Protein AF-A0A0F8RZH2-F1 (afdb_monomer_lite)

pLDDT: mean 84.95, std 11.71, range [43.72, 98.25]

Secondary structure (DSSP, 8-state):
----------HHHHHHHHHHHHTTSSSSHHHHHHHHHHHHHHTT--EEEEEEEETTEEEEEEE-HHHHHHHHHHHHHHT--HHHHHHHHHHH------

Foldseek 3Di:
DDDDDDDDDDPVVVVVLVVCCVVVVAVDSVRVVVVVVVVVVVVQQPDWDWQDPDDVDIDTDGDHPVLQVLLVVQCVVVVHDSNVSNNVCVVVPPDDPD

Structure (mmCIF, N/CA/C/O backbone):
data_AF-A0A0F8RZH2-F1
#
_entry.id   AF-A0A0F8RZH2-F1
#
loop_
_atom_site.group_PDB
_atom_site.id
_atom_site.type_symbol
_atom_site.label_atom_id
_atom_site.label_alt_id
_atom_site.label_comp_id
_atom_site.label_asym_id
_atom_site.label_entity_id
_atom_site.label_seq_id
_atom_site.pdbx_PDB_ins_code
_atom_site.Cartn_x
_atom_site.Cartn_y
_atom_site.Cartn_z
_atom_site.occupancy
_atom_site.B_iso_or_equiv
_atom_site.auth_seq_id
_atom_site.auth_comp_id
_atom_site.auth_asym_id
_atom_site.auth_atom_id
_atom_site.pdbx_PDB_model_num
ATOM 1 N N . MET A 1 1 ? 18.234 10.136 2.760 1.00 82.44 1 MET A N 1
ATOM 2 C CA . MET A 1 1 ? 19.000 8.878 2.614 1.00 82.44 1 MET A CA 1
ATOM 3 C C . MET A 1 1 ? 18.021 7.788 2.191 1.00 82.44 1 MET A C 1
ATOM 5 O O . MET A 1 1 ? 16.909 7.817 2.701 1.00 82.44 1 MET A O 1
ATOM 9 N N . LYS A 1 2 ? 18.356 6.921 1.223 1.00 87.56 2 LYS A N 1
ATOM 10 C CA . LYS A 1 2 ? 17.495 5.792 0.818 1.00 87.56 2 LYS A CA 1
ATOM 11 C C . LYS A 1 2 ? 18.077 4.495 1.374 1.00 87.56 2 LYS A C 1
ATOM 13 O O . LYS A 1 2 ? 19.278 4.284 1.243 1.00 87.56 2 LYS A O 1
ATOM 18 N N . GLU A 1 3 ? 17.238 3.650 1.958 1.00 94.38 3 GLU A N 1
ATOM 19 C CA . GLU A 1 3 ? 17.632 2.322 2.437 1.00 94.38 3 GLU A CA 1
ATOM 20 C C . GLU A 1 3 ? 17.343 1.262 1.372 1.00 94.38 3 GLU A C 1
ATOM 22 O O . GLU A 1 3 ? 16.353 1.352 0.642 1.00 94.38 3 GLU A O 1
ATOM 27 N N . ARG A 1 4 ? 18.226 0.265 1.260 1.00 94.12 4 ARG A N 1
ATOM 28 C CA . ARG A 1 4 ? 18.067 -0.858 0.331 1.00 94.12 4 ARG A CA 1
ATOM 29 C C . ARG A 1 4 ? 17.661 -2.099 1.110 1.00 94.12 4 ARG A C 1
ATOM 31 O O . ARG A 1 4 ? 18.368 -2.514 2.020 1.00 94.12 4 ARG A O 1
ATOM 38 N N . PHE A 1 5 ? 16.575 -2.720 0.679 1.00 94.50 5 PHE A N 1
ATOM 39 C CA . PHE A 1 5 ? 16.086 -3.995 1.186 1.00 94.50 5 PHE A CA 1
ATOM 40 C C . PHE A 1 5 ? 15.615 -4.868 0.016 1.00 94.50 5 PHE A C 1
ATOM 42 O O . PHE A 1 5 ? 15.510 -4.395 -1.119 1.00 94.50 5 PHE A O 1
ATOM 49 N N . SER A 1 6 ? 15.355 -6.142 0.296 1.00 94.00 6 SER A N 1
ATOM 50 C CA . SER A 1 6 ? 14.833 -7.110 -0.672 1.00 94.00 6 SER A CA 1
ATOM 51 C C . SER A 1 6 ? 13.449 -7.573 -0.235 1.00 94.00 6 SER A C 1
ATOM 53 O O . SER A 1 6 ? 13.219 -7.782 0.954 1.00 94.00 6 SER A O 1
ATOM 55 N N . VAL A 1 7 ? 12.541 -7.758 -1.192 1.00 93.06 7 VAL A N 1
ATOM 56 C CA . VAL A 1 7 ? 11.199 -8.313 -0.962 1.00 93.06 7 VAL A CA 1
ATOM 57 C C . VAL A 1 7 ? 10.938 -9.458 -1.927 1.00 93.06 7 VAL A C 1
ATOM 59 O O . VAL A 1 7 ? 11.386 -9.416 -3.073 1.00 93.06 7 VAL A O 1
ATOM 62 N N . SER A 1 8 ? 10.210 -10.469 -1.458 1.00 95.31 8 SER A N 1
ATOM 63 C CA . SER A 1 8 ? 9.613 -11.494 -2.318 1.00 95.31 8 SER A CA 1
ATOM 64 C C . SER A 1 8 ? 8.171 -11.102 -2.617 1.00 95.31 8 SER A C 1
ATOM 66 O O . SER A 1 8 ? 7.494 -10.545 -1.755 1.00 95.31 8 SER A O 1
ATOM 68 N N . MET A 1 9 ? 7.716 -11.354 -3.838 1.00 93.94 9 MET A N 1
ATOM 69 C CA . MET A 1 9 ? 6.408 -10.922 -4.324 1.00 93.94 9 MET A CA 1
ATOM 70 C C . MET A 1 9 ? 5.877 -11.949 -5.319 1.00 93.94 9 MET A C 1
ATOM 72 O O . MET A 1 9 ? 6.668 -12.662 -5.939 1.00 93.94 9 MET A O 1
ATOM 76 N N . ASP A 1 10 ? 4.555 -12.016 -5.462 1.00 96.31 10 ASP A N 1
ATOM 77 C CA . ASP A 1 10 ? 3.924 -12.867 -6.464 1.00 96.31 10 ASP A CA 1
ATOM 78 C C . ASP A 1 10 ? 4.474 -12.581 -7.870 1.00 96.31 10 ASP A C 1
ATOM 80 O O . ASP A 1 10 ? 4.692 -11.426 -8.255 1.00 96.31 10 ASP A O 1
ATOM 84 N N . LYS A 1 11 ? 4.693 -13.650 -8.639 1.00 96.50 11 LYS A N 1
ATOM 85 C CA . LYS A 1 11 ? 5.302 -13.565 -9.965 1.00 96.50 11 LYS A CA 1
ATOM 86 C C . LYS A 1 11 ? 4.479 -12.684 -10.907 1.00 96.50 11 LYS A C 1
ATOM 88 O O . LYS A 1 11 ? 5.054 -11.817 -11.563 1.00 96.50 11 LYS A O 1
ATOM 93 N N . GLN A 1 12 ? 3.158 -12.846 -10.932 1.00 97.25 12 GLN A N 1
ATOM 94 C CA . GLN A 1 12 ? 2.281 -12.069 -11.810 1.00 97.25 12 GLN A CA 1
ATOM 95 C C . GLN A 1 12 ? 2.327 -10.583 -11.448 1.00 97.25 12 GLN A C 1
ATOM 97 O O . GLN A 1 12 ? 2.341 -9.724 -12.328 1.00 97.25 12 GLN A O 1
ATOM 102 N N . LEU A 1 13 ? 2.424 -10.266 -10.153 1.00 95.19 13 LEU A N 1
ATOM 103 C CA . LEU A 1 13 ? 2.550 -8.884 -9.696 1.00 95.19 13 LEU A CA 1
ATOM 104 C C . LEU A 1 13 ? 3.896 -8.268 -10.110 1.00 95.19 13 LEU A C 1
ATOM 106 O O . LEU A 1 13 ? 3.945 -7.105 -10.513 1.00 95.19 13 LEU A O 1
ATOM 110 N N . THR A 1 14 ? 4.983 -9.047 -10.071 1.00 96.25 14 THR A N 1
ATOM 111 C CA . THR A 1 14 ? 6.286 -8.579 -10.571 1.00 96.25 14 THR A CA 1
ATOM 112 C C . THR A 1 14 ? 6.290 -8.352 -12.080 1.00 96.25 14 THR A C 1
ATOM 114 O O . THR A 1 14 ? 6.802 -7.327 -12.523 1.00 96.25 14 THR A O 1
ATOM 117 N N . GLU A 1 15 ? 5.663 -9.240 -12.854 1.00 97.69 15 GLU A N 1
ATOM 118 C CA . GLU A 1 15 ? 5.525 -9.101 -14.311 1.00 97.69 15 GLU A CA 1
ATOM 119 C C . GLU A 1 15 ? 4.667 -7.882 -14.680 1.00 97.69 15 GLU A C 1
ATOM 121 O O . GLU A 1 15 ? 4.981 -7.146 -15.616 1.00 97.69 15 GLU A O 1
ATOM 126 N N . TRP A 1 16 ? 3.611 -7.614 -13.908 1.00 96.75 16 TRP A N 1
ATOM 127 C CA . TRP A 1 16 ? 2.806 -6.407 -14.069 1.00 96.75 16 TRP A CA 1
ATOM 128 C C . TRP A 1 16 ? 3.622 -5.131 -13.816 1.00 96.75 16 TRP A C 1
ATOM 130 O O . TRP A 1 16 ? 3.544 -4.193 -14.610 1.00 96.75 16 TRP A O 1
ATOM 140 N N . LEU A 1 17 ? 4.449 -5.096 -12.763 1.00 96.25 17 LEU A N 1
ATOM 141 C CA . LEU A 1 17 ? 5.346 -3.963 -12.504 1.00 96.25 17 LEU A CA 1
ATOM 142 C C . LEU A 1 17 ? 6.384 -3.773 -13.617 1.00 96.25 17 LEU A C 1
ATOM 144 O O . LEU A 1 17 ? 6.664 -2.632 -13.981 1.00 96.25 17 LEU A O 1
ATOM 148 N N . ASP A 1 18 ? 6.938 -4.862 -14.157 1.00 97.56 18 ASP A N 1
ATOM 149 C CA . ASP A 1 18 ? 7.893 -4.814 -15.271 1.00 97.56 18 ASP A CA 1
ATOM 150 C C . ASP A 1 18 ? 7.291 -4.165 -16.505 1.00 97.56 18 ASP A C 1
ATOM 152 O O . ASP A 1 18 ? 7.881 -3.243 -17.063 1.00 97.56 18 ASP A O 1
ATOM 156 N N . LYS A 1 19 ? 6.066 -4.558 -16.863 1.00 98.25 19 LYS A N 1
ATOM 157 C CA . LYS A 1 19 ? 5.353 -3.965 -17.992 1.00 98.25 19 LYS A CA 1
ATOM 158 C C . LYS A 1 19 ? 5.227 -2.442 -17.860 1.00 98.25 19 LYS A C 1
ATOM 160 O O . LYS A 1 19 ? 5.453 -1.725 -18.828 1.00 98.25 19 LYS A O 1
ATOM 165 N N . LEU A 1 20 ? 4.920 -1.930 -16.667 1.00 97.94 20 LEU A N 1
ATOM 166 C CA . LEU A 1 20 ? 4.817 -0.481 -16.432 1.00 97.94 20 LEU A CA 1
ATOM 167 C C . LEU A 1 20 ? 6.174 0.236 -16.536 1.00 97.94 20 LEU A C 1
ATOM 169 O O . LEU A 1 20 ? 6.233 1.422 -16.872 1.00 97.94 20 LEU A O 1
ATOM 173 N N . VAL A 1 21 ? 7.270 -0.460 -16.234 1.00 98.00 21 VAL A N 1
ATOM 174 C CA . VAL A 1 21 ? 8.626 0.063 -16.439 1.00 98.00 21 VAL A CA 1
ATOM 175 C C . VAL A 1 21 ? 8.969 0.088 -17.928 1.00 98.00 21 VAL A C 1
ATOM 177 O O . VAL A 1 21 ? 9.457 1.107 -18.419 1.00 98.00 21 VAL A O 1
ATOM 180 N N . ASP A 1 22 ? 8.646 -0.976 -18.661 1.00 98.12 22 ASP A N 1
ATOM 181 C CA . ASP A 1 22 ? 8.862 -1.075 -20.109 1.00 98.12 22 ASP A CA 1
ATOM 182 C C . ASP A 1 22 ? 8.061 -0.015 -20.881 1.00 98.12 22 ASP A C 1
ATOM 184 O O . ASP A 1 22 ? 8.565 0.611 -21.817 1.00 98.12 22 ASP A O 1
ATOM 188 N N . GLU A 1 23 ? 6.839 0.272 -20.425 1.00 98.12 23 GLU A N 1
ATOM 189 C CA . GLU A 1 23 ? 5.978 1.351 -20.925 1.00 98.12 23 GLU A CA 1
ATOM 190 C C . GLU A 1 23 ? 6.459 2.757 -20.516 1.00 98.12 23 GLU A C 1
ATOM 192 O O . GLU A 1 23 ? 5.844 3.759 -20.883 1.00 98.12 23 GLU A O 1
ATOM 197 N N . LYS A 1 24 ? 7.578 2.862 -19.785 1.00 97.19 24 LYS A N 1
A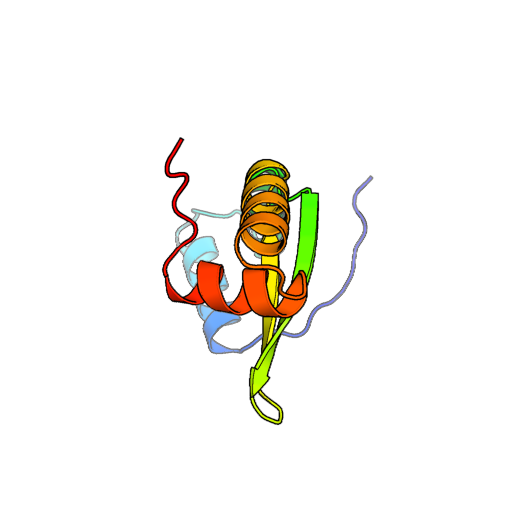TOM 198 C CA . LYS A 1 24 ? 8.180 4.111 -19.283 1.00 97.19 24 LYS A CA 1
ATOM 199 C C . LYS A 1 24 ? 7.271 4.915 -18.348 1.00 97.19 24 LYS A C 1
ATOM 201 O O . LYS A 1 24 ? 7.519 6.101 -18.129 1.00 97.19 24 LYS A O 1
ATOM 206 N N . ILE A 1 25 ? 6.261 4.280 -17.752 1.00 97.69 25 ILE A N 1
ATOM 207 C CA . ILE A 1 25 ? 5.431 4.879 -16.696 1.00 97.69 25 ILE A CA 1
ATOM 208 C C . ILE A 1 25 ? 6.271 5.033 -15.424 1.00 97.69 25 ILE A C 1
ATOM 210 O O . ILE A 1 25 ? 6.240 6.075 -14.766 1.00 97.69 25 ILE A O 1
ATOM 214 N N . PHE A 1 26 ? 7.088 4.024 -15.107 1.00 97.81 26 PHE A N 1
ATOM 215 C CA . PHE A 1 26 ? 8.064 4.080 -14.022 1.00 97.81 26 PHE A CA 1
ATOM 216 C C . PHE A 1 26 ? 9.491 3.896 -14.539 1.00 97.81 26 PHE A C 1
ATOM 218 O O . PHE A 1 26 ? 9.755 3.087 -15.415 1.00 97.81 26 PHE A O 1
ATOM 225 N N . SER A 1 27 ? 10.453 4.601 -13.942 1.00 96.69 27 SER A N 1
ATOM 226 C CA . SER A 1 27 ? 11.878 4.433 -14.260 1.00 96.69 27 SER A CA 1
ATOM 227 C C . SER A 1 27 ? 12.490 3.114 -13.771 1.00 96.69 27 SER A C 1
ATOM 229 O O . SER A 1 27 ? 13.569 2.743 -14.219 1.00 96.69 27 SER A O 1
ATOM 231 N N . SER A 1 28 ? 11.865 2.440 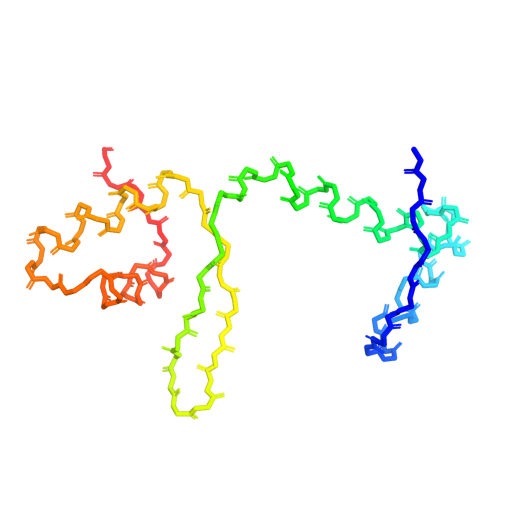-12.799 1.00 97.00 28 SER A N 1
ATOM 232 C CA . SER A 1 28 ? 12.306 1.153 -12.238 1.00 97.00 28 SER A CA 1
ATOM 233 C C . SER A 1 28 ? 11.238 0.556 -11.314 1.00 97.00 28 SER A C 1
ATOM 235 O O . SER A 1 28 ? 10.362 1.281 -10.833 1.00 97.00 28 SER A O 1
ATOM 237 N N . ARG A 1 29 ? 11.373 -0.732 -10.958 1.00 95.25 29 ARG A N 1
ATOM 238 C CA . ARG A 1 29 ? 10.551 -1.377 -9.911 1.00 95.25 29 ARG A CA 1
ATOM 239 C C . ARG A 1 29 ? 10.621 -0.631 -8.576 1.00 95.25 29 ARG A C 1
ATOM 241 O O . ARG A 1 29 ? 9.599 -0.425 -7.932 1.00 95.25 29 ARG A O 1
ATOM 248 N N . SER A 1 30 ? 11.812 -0.178 -8.176 1.00 95.31 30 SER A N 1
ATOM 249 C CA . SER A 1 30 ? 11.993 0.584 -6.933 1.00 95.31 30 SER A CA 1
ATOM 250 C C . SER A 1 30 ? 11.245 1.916 -6.963 1.00 95.31 30 SER A C 1
ATOM 252 O O . SER A 1 30 ? 10.666 2.311 -5.955 1.00 95.31 30 SER A O 1
ATOM 254 N N . HIS A 1 31 ? 11.217 2.597 -8.115 1.00 95.50 31 HIS A N 1
ATOM 255 C CA . HIS A 1 31 ? 10.432 3.820 -8.284 1.00 95.50 31 HIS A CA 1
ATOM 256 C C . HIS A 1 31 ? 8.925 3.544 -8.207 1.00 95.50 31 HIS A C 1
ATOM 258 O O . HIS A 1 31 ? 8.219 4.280 -7.522 1.00 95.50 31 HIS A O 1
ATOM 264 N N . ALA A 1 32 ? 8.450 2.468 -8.842 1.00 95.19 32 ALA A N 1
ATOM 265 C CA . ALA A 1 32 ? 7.049 2.054 -8.785 1.00 95.19 32 ALA A CA 1
ATOM 266 C C . ALA A 1 32 ? 6.599 1.738 -7.348 1.00 95.19 32 ALA A C 1
ATOM 268 O O . ALA A 1 32 ? 5.582 2.256 -6.886 1.00 95.19 32 ALA A O 1
ATOM 269 N N . LEU A 1 33 ? 7.392 0.950 -6.613 1.00 94.75 33 LEU A N 1
ATOM 270 C CA . LEU A 1 33 ? 7.123 0.614 -5.213 1.00 94.75 33 LEU A CA 1
ATOM 271 C C . LEU A 1 33 ? 7.129 1.859 -4.322 1.00 94.75 33 LEU A C 1
ATOM 273 O O . LEU A 1 33 ? 6.193 2.065 -3.553 1.00 94.75 33 LEU A O 1
ATOM 277 N N . GLU A 1 34 ? 8.138 2.725 -4.454 1.00 94.56 34 GLU A N 1
ATOM 278 C CA . GLU A 1 34 ? 8.205 3.977 -3.695 1.00 94.56 34 GLU A CA 1
ATOM 279 C C . GLU A 1 34 ? 6.993 4.874 -3.987 1.00 94.56 34 GLU A C 1
ATOM 281 O O . GLU A 1 34 ? 6.424 5.458 -3.064 1.00 94.56 34 GLU A O 1
ATOM 286 N N . PHE A 1 35 ? 6.568 4.965 -5.251 1.00 94.06 35 PHE A N 1
ATOM 287 C CA . PHE A 1 35 ? 5.375 5.710 -5.638 1.00 94.06 35 PHE A CA 1
ATOM 288 C C . PHE A 1 35 ? 4.115 5.135 -4.985 1.00 94.06 35 PHE A C 1
ATOM 290 O O . PHE A 1 35 ? 3.385 5.886 -4.341 1.00 94.06 35 PHE A O 1
ATOM 297 N N . CYS A 1 36 ? 3.876 3.826 -5.102 1.00 91.44 36 CYS A N 1
ATOM 298 C CA . CYS A 1 36 ? 2.687 3.176 -4.54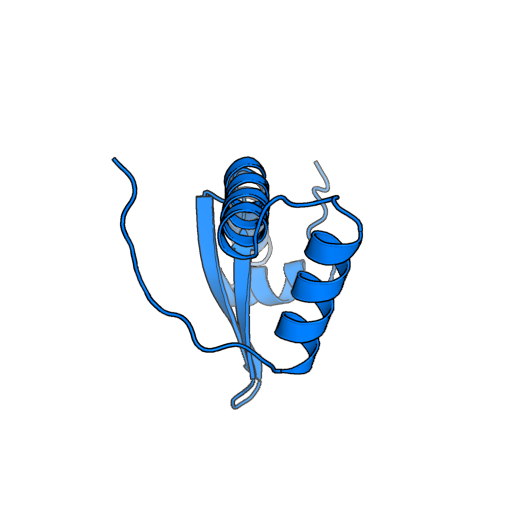7 1.00 91.44 36 CYS A CA 1
ATOM 299 C C . CYS A 1 36 ? 2.613 3.351 -3.027 1.00 91.44 36 CYS A C 1
ATOM 301 O O . CYS A 1 36 ? 1.593 3.799 -2.506 1.00 91.44 36 CYS A O 1
ATOM 303 N N . VAL A 1 37 ? 3.719 3.100 -2.320 1.00 89.19 37 VAL A N 1
ATOM 304 C CA . VAL A 1 37 ? 3.797 3.286 -0.864 1.00 89.19 37 VAL A CA 1
ATOM 305 C C . VAL A 1 37 ? 3.552 4.748 -0.482 1.00 89.19 37 VAL A C 1
ATOM 307 O O . VAL A 1 37 ? 2.834 5.013 0.479 1.00 89.19 37 VAL A O 1
ATOM 310 N N . LYS A 1 38 ? 4.063 5.714 -1.257 1.00 89.56 38 LYS A N 1
ATOM 311 C CA . LYS A 1 38 ? 3.779 7.144 -1.044 1.00 89.56 38 LYS A CA 1
ATOM 312 C C . LYS A 1 38 ? 2.314 7.511 -1.275 1.00 89.56 38 LYS A C 1
ATOM 314 O O . LYS A 1 38 ? 1.815 8.411 -0.604 1.00 89.56 38 LYS A O 1
ATOM 319 N N . GLN A 1 39 ? 1.623 6.874 -2.221 1.00 87.31 39 GLN A N 1
ATOM 320 C CA . GLN A 1 39 ? 0.185 7.101 -2.398 1.00 87.31 39 GLN A CA 1
ATOM 321 C C . GLN A 1 39 ? -0.592 6.551 -1.202 1.00 87.31 39 GLN A C 1
ATOM 323 O O . GLN A 1 39 ? -1.401 7.272 -0.626 1.00 87.31 39 GLN A O 1
ATOM 328 N N . ILE A 1 40 ? -0.263 5.335 -0.757 1.00 82.44 40 ILE A N 1
ATOM 329 C CA . ILE A 1 40 ? -0.837 4.726 0.451 1.00 82.44 40 ILE A CA 1
ATOM 330 C C . ILE A 1 40 ? -0.607 5.630 1.669 1.00 82.44 40 ILE A C 1
ATOM 332 O O . ILE A 1 40 ? -1.551 5.949 2.388 1.00 82.44 40 ILE A O 1
ATOM 336 N N . SER A 1 41 ? 0.606 6.159 1.859 1.00 81.31 41 SER A N 1
ATOM 337 C CA . SER A 1 41 ? 0.889 7.060 2.984 1.00 81.31 41 SER A CA 1
ATOM 338 C C . SER A 1 41 ? 0.110 8.381 2.920 1.00 81.31 41 SER A C 1
ATOM 340 O O . SER A 1 41 ? -0.147 8.996 3.951 1.00 81.31 41 SER A O 1
ATOM 342 N N . LYS A 1 42 ? -0.261 8.842 1.718 1.00 81.19 42 LYS A N 1
ATOM 343 C CA . LYS A 1 42 ? -1.051 10.068 1.513 1.00 81.19 42 LYS A CA 1
ATOM 344 C C . LYS A 1 42 ? -2.545 9.881 1.744 1.00 81.19 42 LYS A C 1
ATOM 346 O O . LYS A 1 42 ? -3.220 10.875 1.986 1.00 81.19 42 LYS A O 1
ATOM 351 N N . ILE A 1 43 ? -3.047 8.645 1.737 1.00 72.31 43 ILE A N 1
ATOM 352 C CA . ILE A 1 43 ? -4.447 8.331 2.073 1.00 72.31 43 ILE A CA 1
ATOM 353 C C . ILE A 1 43 ? -4.746 8.633 3.558 1.00 72.31 43 ILE A C 1
ATOM 355 O O . ILE A 1 43 ? -5.887 8.546 3.997 1.00 72.31 43 ILE A O 1
ATOM 359 N N . GLY A 1 44 ? -3.747 9.056 4.343 1.00 68.31 44 GLY A N 1
ATOM 360 C CA . GLY A 1 44 ? -3.958 9.450 5.733 1.00 68.31 44 GLY A CA 1
ATOM 361 C C . GLY A 1 44 ? -4.297 8.252 6.609 1.00 68.31 44 GLY A C 1
ATOM 362 O O . GLY A 1 44 ? -4.998 8.397 7.603 1.00 68.31 44 GLY A O 1
ATOM 363 N N . ILE A 1 45 ? -3.806 7.071 6.232 1.00 71.00 45 ILE A N 1
ATOM 364 C CA . ILE A 1 45 ? -3.913 5.850 7.022 1.00 71.00 45 ILE A CA 1
ATOM 365 C C . ILE A 1 45 ? -3.174 6.100 8.335 1.00 71.00 45 ILE A C 1
ATOM 367 O O . ILE A 1 45 ? -1.948 6.231 8.358 1.00 71.00 45 ILE A O 1
ATOM 371 N N . LYS A 1 46 ? -3.933 6.226 9.421 1.00 70.19 46 LYS A N 1
ATOM 372 C CA . LYS A 1 46 ? -3.395 6.471 10.765 1.00 70.19 46 LYS A CA 1
ATOM 373 C C . LYS A 1 46 ? -3.276 5.189 11.564 1.00 70.19 46 LYS A C 1
ATOM 375 O O . LYS A 1 46 ? -2.446 5.128 12.463 1.00 70.19 46 LYS A O 1
ATOM 380 N N . ASN A 1 47 ? -4.063 4.175 11.210 1.00 68.31 47 ASN A N 1
ATOM 381 C CA . ASN A 1 47 ? -4.066 2.888 11.879 1.00 68.31 47 ASN A CA 1
ATOM 382 C C . ASN A 1 47 ? -4.208 1.745 10.871 1.00 68.31 47 ASN A C 1
ATOM 384 O O . ASN A 1 47 ? -4.913 1.860 9.868 1.00 68.31 47 ASN A O 1
ATOM 388 N N . VAL A 1 48 ? -3.530 0.637 11.162 1.00 71.50 48 VAL A N 1
ATOM 389 C CA . VAL A 1 48 ? -3.698 -0.643 10.470 1.00 71.50 48 VAL A CA 1
ATOM 390 C C . VAL A 1 48 ? -4.208 -1.624 11.510 1.00 71.50 48 VAL A C 1
ATOM 392 O O . VAL A 1 48 ? -3.550 -1.821 12.531 1.00 71.50 48 VAL A O 1
ATOM 395 N N . VAL A 1 49 ? -5.378 -2.204 11.279 1.00 71.62 49 VAL A N 1
ATOM 396 C CA . VAL A 1 49 ? -5.946 -3.235 12.154 1.00 71.62 49 VAL A CA 1
ATOM 397 C C . VAL A 1 49 ? -6.004 -4.560 11.411 1.00 71.62 49 VAL A C 1
ATOM 399 O O . VAL A 1 49 ? -6.202 -4.583 10.199 1.00 71.62 49 VAL A O 1
ATOM 402 N N . LEU A 1 50 ? -5.816 -5.666 12.127 1.00 72.50 50 LEU A N 1
ATOM 403 C CA . LEU A 1 50 ? -5.980 -7.001 11.563 1.00 72.50 50 LEU A CA 1
ATOM 404 C C . LEU A 1 50 ? -7.427 -7.449 11.786 1.00 72.50 50 LEU A C 1
ATOM 406 O O . LEU A 1 50 ? -7.832 -7.696 12.922 1.00 72.50 50 LEU A O 1
ATOM 410 N N . MET A 1 51 ? -8.205 -7.528 10.711 1.00 73.19 51 MET A N 1
ATOM 411 C CA . MET A 1 51 ? -9.598 -7.964 10.767 1.00 73.19 51 MET A CA 1
ATOM 412 C C . MET A 1 51 ? -9.675 -9.466 10.545 1.00 73.19 51 MET A C 1
ATOM 414 O O . MET A 1 51 ? -9.194 -9.955 9.529 1.00 73.19 51 MET A O 1
ATOM 418 N N . HIS A 1 52 ? -10.300 -10.179 11.481 1.00 71.31 52 HIS A N 1
ATOM 419 C CA . HIS A 1 52 ? -10.559 -11.614 11.371 1.00 71.31 52 HIS A CA 1
ATOM 420 C C . HIS A 1 52 ? -11.970 -11.829 10.812 1.00 71.31 52 HIS A C 1
ATOM 422 O O . HIS A 1 52 ? -12.958 -11.446 11.442 1.00 71.31 52 HIS A O 1
ATOM 428 N N . TRP A 1 53 ? -12.061 -12.416 9.622 1.00 70.19 53 TRP A N 1
ATOM 429 C CA . TRP A 1 53 ? -13.313 -12.706 8.921 1.00 70.19 53 TRP A CA 1
ATOM 430 C C . TRP A 1 53 ? -13.905 -14.065 9.306 1.00 70.19 53 TRP A C 1
ATOM 432 O O . TRP A 1 53 ? -15.129 -14.214 9.326 1.00 70.19 53 TRP A O 1
ATOM 442 N N . GLY A 1 54 ? -13.035 -15.014 9.657 1.00 70.25 54 GLY A N 1
ATOM 443 C CA . GLY A 1 54 ? -13.346 -16.394 10.013 1.00 70.25 54 GLY A CA 1
ATOM 444 C C . GLY A 1 54 ? -12.098 -17.133 10.503 1.00 70.25 54 GLY A C 1
ATOM 445 O O . GLY A 1 54 ? -11.051 -16.524 10.734 1.00 70.25 54 GLY A O 1
ATOM 446 N N . GLU A 1 55 ? -12.195 -18.450 10.679 1.00 73.25 55 GLU A N 1
ATOM 447 C CA . GLU A 1 55 ? -11.062 -19.271 11.113 1.00 73.25 55 GLU A CA 1
ATOM 448 C C . GLU A 1 55 ? -9.979 -19.304 10.019 1.00 73.25 55 GLU A C 1
ATOM 450 O O . GLU A 1 55 ? -10.159 -19.901 8.963 1.00 73.25 55 GLU A O 1
ATOM 455 N N . GLY A 1 56 ? -8.863 -18.608 10.259 1.00 75.44 56 GLY A N 1
ATOM 456 C CA . GLY A 1 56 ? -7.731 -18.515 9.327 1.00 75.44 56 GLY A CA 1
ATOM 457 C C . GLY A 1 56 ? -7.828 -17.402 8.276 1.00 75.44 56 GLY A C 1
ATOM 458 O O . GLY A 1 56 ? -6.850 -17.153 7.575 1.00 75.44 56 GLY A O 1
ATOM 459 N N . GLU A 1 57 ? -8.953 -16.692 8.195 1.00 76.62 57 GLU A N 1
ATOM 460 C CA . GLU A 1 57 ? -9.129 -15.564 7.278 1.00 76.62 57 GLU A CA 1
ATOM 461 C C . GLU A 1 57 ? -8.913 -14.253 8.031 1.00 76.62 57 GLU A C 1
ATOM 463 O O . GLU A 1 57 ? -9.798 -13.777 8.744 1.00 76.62 57 GLU A O 1
ATOM 468 N N . ALA A 1 58 ? -7.719 -13.677 7.892 1.00 77.88 58 ALA A N 1
ATOM 469 C CA . ALA A 1 58 ? -7.384 -12.389 8.479 1.00 77.88 58 ALA A CA 1
ATOM 470 C C . ALA A 1 58 ? -6.727 -11.469 7.450 1.00 77.88 58 ALA A C 1
ATOM 472 O O . ALA A 1 58 ? -5.797 -11.873 6.752 1.00 77.88 58 ALA A O 1
ATOM 473 N N . GLU A 1 59 ? -7.181 -10.219 7.387 1.00 78.56 59 GLU A N 1
ATOM 474 C CA . GLU A 1 59 ? -6.661 -9.230 6.443 1.00 78.56 59 GLU A CA 1
ATOM 475 C C . GLU A 1 59 ? -6.366 -7.891 7.131 1.00 78.56 59 GLU A C 1
ATOM 477 O O . GLU A 1 59 ? -7.118 -7.459 8.014 1.00 78.56 59 GLU A O 1
ATOM 482 N N . PRO A 1 60 ? -5.271 -7.209 6.751 1.00 79.44 60 PRO A N 1
ATOM 483 C CA . PRO A 1 60 ? -4.997 -5.870 7.237 1.00 79.44 60 PRO A CA 1
ATOM 484 C C . PRO A 1 60 ? -5.983 -4.880 6.613 1.00 79.44 60 PRO A C 1
ATOM 486 O O . PRO A 1 60 ? -6.066 -4.740 5.393 1.00 79.44 60 PRO A O 1
ATOM 489 N N . VAL A 1 61 ? -6.688 -4.142 7.463 1.00 78.88 61 VAL A N 1
ATOM 490 C CA . VAL A 1 61 ? -7.566 -3.047 7.060 1.00 78.88 61 VAL A CA 1
ATOM 491 C C . VAL A 1 61 ? -6.940 -1.729 7.485 1.00 78.88 61 VAL A C 1
ATOM 493 O O . VAL A 1 61 ? -6.571 -1.518 8.643 1.00 78.88 61 VAL A O 1
ATOM 496 N N . PHE A 1 62 ? -6.812 -0.835 6.513 1.00 78.81 62 PHE A N 1
ATOM 497 C CA . PHE A 1 62 ? -6.294 0.507 6.706 1.00 78.81 62 PHE A CA 1
ATOM 498 C C . PHE A 1 62 ? -7.430 1.446 7.113 1.00 78.81 62 PHE A C 1
ATOM 500 O O . PHE A 1 62 ? -8.434 1.528 6.412 1.00 78.81 62 PHE A O 1
ATOM 507 N N . MET A 1 63 ? -7.264 2.158 8.228 1.00 77.50 63 MET A N 1
ATOM 508 C CA . MET A 1 63 ? -8.282 3.057 8.774 1.00 77.50 63 MET A CA 1
ATOM 509 C C . MET A 1 63 ? -7.745 4.477 8.959 1.00 77.50 63 MET A C 1
ATOM 511 O O . MET A 1 63 ? -6.603 4.698 9.391 1.00 77.50 63 MET A O 1
ATOM 515 N N . GLN A 1 64 ? -8.603 5.448 8.661 1.00 80.19 64 GLN A N 1
ATOM 516 C CA . GLN A 1 64 ? -8.425 6.851 9.016 1.00 80.19 64 GLN A CA 1
ATOM 517 C C . GLN A 1 64 ? -8.980 7.130 10.424 1.00 80.19 64 GLN A C 1
ATOM 519 O O . GLN A 1 64 ? -9.735 6.341 10.997 1.00 80.19 64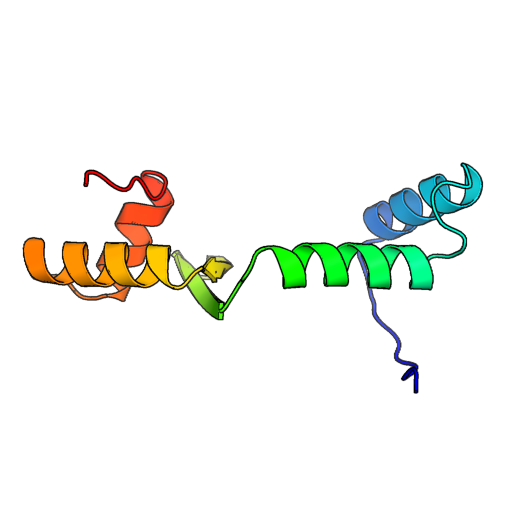 GLN A O 1
ATOM 524 N N . ASP A 1 65 ? -8.638 8.288 10.993 1.00 81.19 65 ASP A N 1
ATOM 525 C CA . ASP A 1 65 ? -9.160 8.700 12.306 1.00 81.19 65 ASP A CA 1
ATOM 526 C C . ASP A 1 65 ? -10.686 8.900 12.293 1.00 81.19 65 ASP A C 1
ATOM 528 O O . ASP A 1 65 ? -11.345 8.690 13.312 1.00 81.19 65 ASP A O 1
ATOM 532 N N . SER A 1 66 ? -11.257 9.307 11.155 1.00 82.75 66 SER A N 1
ATOM 533 C CA . SER A 1 66 ? -12.710 9.396 10.961 1.00 82.75 66 SER A CA 1
ATOM 534 C C . SER A 1 66 ? -13.371 8.027 11.082 1.00 82.75 66 SER A C 1
ATOM 536 O O . SER A 1 66 ? -14.349 7.893 11.811 1.00 82.75 66 SER A O 1
ATOM 538 N N . ASP A 1 67 ? -12.791 7.002 10.458 1.00 83.88 67 ASP A N 1
ATOM 539 C CA . ASP A 1 67 ? -13.320 5.635 10.476 1.00 83.88 67 ASP A CA 1
ATOM 540 C C . ASP A 1 67 ? -13.352 5.084 11.901 1.00 83.88 67 ASP A C 1
ATOM 542 O O . ASP A 1 67 ? -14.349 4.516 12.343 1.00 83.88 67 ASP A O 1
ATOM 546 N N . ILE A 1 68 ? -12.286 5.331 12.664 1.00 83.50 68 ILE A N 1
ATOM 547 C CA . ILE A 1 68 ? -12.209 4.945 14.075 1.00 83.50 68 ILE A CA 1
ATOM 548 C C . ILE A 1 68 ? -13.297 5.627 14.898 1.00 83.50 68 ILE A C 1
ATOM 550 O O . ILE A 1 68 ? -13.948 4.968 15.704 1.00 83.50 68 ILE A O 1
ATOM 554 N N . LYS A 1 69 ? -13.526 6.927 14.688 1.00 88.19 69 LYS A N 1
ATOM 555 C CA . LYS A 1 69 ? -14.581 7.658 15.400 1.00 88.19 69 LYS A CA 1
ATOM 556 C C . LYS A 1 69 ? -15.967 7.110 15.075 1.00 88.19 69 LYS A C 1
ATOM 558 O O . LYS A 1 69 ? -16.789 7.000 15.986 1.00 88.19 69 LYS A O 1
ATOM 563 N N . VAL A 1 70 ? -16.223 6.747 13.817 1.00 89.19 70 VAL A N 1
ATOM 564 C CA . VAL A 1 70 ? -17.477 6.100 13.402 1.00 89.19 70 VAL A CA 1
ATOM 565 C C . VAL A 1 70 ? -17.628 4.743 14.095 1.00 89.19 70 VAL A C 1
ATOM 567 O O . VAL A 1 70 ? -18.679 4.479 14.679 1.00 89.19 70 VAL A O 1
ATOM 570 N N . ILE A 1 71 ? -16.571 3.922 14.125 1.00 88.25 71 ILE A N 1
ATOM 571 C CA . ILE A 1 71 ? -16.569 2.621 14.813 1.00 88.25 71 ILE A CA 1
ATOM 572 C C . ILE A 1 71 ? -16.834 2.786 16.312 1.00 88.25 71 ILE A C 1
ATOM 574 O O . ILE A 1 71 ? -17.720 2.124 16.847 1.00 88.25 71 ILE A O 1
ATOM 578 N N . ASP A 1 72 ? -16.120 3.686 16.991 1.00 89.62 72 ASP A N 1
ATOM 579 C CA . ASP A 1 72 ? -16.281 3.925 18.429 1.00 89.62 72 ASP A CA 1
ATOM 580 C C . ASP A 1 72 ? -17.692 4.434 18.763 1.00 89.62 72 ASP A C 1
ATOM 582 O O . ASP A 1 72 ? -18.283 4.048 19.776 1.00 89.62 72 ASP A O 1
ATOM 586 N N . SER A 1 73 ? -18.256 5.287 17.904 1.00 92.56 73 SER A N 1
ATOM 587 C CA . SER A 1 73 ? -19.614 5.815 18.072 1.00 92.56 73 SER A CA 1
ATOM 588 C C . SER A 1 73 ? -20.664 4.725 17.870 1.00 92.56 73 SER A C 1
ATOM 590 O O . SER A 1 73 ? -21.599 4.613 18.664 1.00 92.56 73 SER A O 1
ATOM 592 N N . PHE A 1 74 ? -20.486 3.870 16.860 1.00 91.25 74 PHE A N 1
ATOM 593 C CA . PHE A 1 74 ? -21.363 2.732 16.601 1.00 91.25 74 PHE A CA 1
ATOM 594 C C . PHE A 1 74 ? -21.289 1.681 17.714 1.00 91.25 74 PHE A C 1
ATOM 596 O O . PHE A 1 74 ? -22.331 1.218 18.179 1.00 91.25 74 PHE A O 1
ATOM 603 N N . ALA A 1 75 ? -20.083 1.355 18.190 1.00 92.31 75 ALA A N 1
ATOM 604 C CA . ALA A 1 75 ? -19.858 0.426 19.296 1.00 92.31 75 ALA A CA 1
ATOM 605 C C . ALA A 1 75 ? -20.607 0.878 20.556 1.00 92.31 75 ALA A C 1
ATOM 607 O O . ALA A 1 75 ? -21.354 0.100 21.151 1.00 92.31 75 ALA A O 1
ATOM 608 N N . LYS A 1 76 ? -20.497 2.169 20.903 1.00 94.19 76 LYS A N 1
ATOM 609 C CA . LYS A 1 76 ? -21.242 2.771 22.018 1.00 94.19 76 LYS A CA 1
ATOM 610 C C . LYS A 1 76 ? -22.752 2.728 21.797 1.00 94.19 76 LYS A C 1
ATOM 612 O O . LYS A 1 76 ? -23.481 2.332 22.700 1.00 94.19 76 LYS A O 1
ATOM 617 N N . ALA A 1 77 ? -23.229 3.106 20.611 1.00 94.62 77 ALA A N 1
ATOM 618 C CA . ALA A 1 77 ? -24.659 3.154 20.306 1.00 94.62 77 ALA A CA 1
ATOM 619 C C . ALA A 1 77 ? -25.327 1.768 20.304 1.00 94.62 77 ALA A C 1
ATOM 621 O O . ALA A 1 77 ? -26.509 1.651 20.624 1.00 94.62 77 ALA A O 1
ATOM 622 N N . LYS A 1 78 ? -24.587 0.719 19.929 1.00 92.94 78 LYS A N 1
ATOM 623 C CA . LYS A 1 78 ? -25.072 -0.668 19.890 1.00 92.94 78 LYS A CA 1
ATOM 624 C C . LYS A 1 78 ? -24.707 -1.484 21.129 1.00 92.94 78 LYS A C 1
ATOM 626 O O . LYS A 1 78 ? -25.188 -2.605 21.245 1.00 92.94 78 LYS A O 1
ATOM 631 N N . ASN A 1 79 ? -23.921 -0.920 22.049 1.00 94.50 79 ASN A N 1
ATOM 632 C CA . ASN A 1 79 ? -23.395 -1.596 23.235 1.00 94.50 79 ASN A CA 1
ATOM 633 C C . ASN A 1 79 ? -22.684 -2.921 22.896 1.00 94.50 79 ASN A C 1
ATOM 635 O O . ASN A 1 79 ? -22.938 -3.955 23.511 1.00 94.50 79 ASN A O 1
ATOM 639 N N . ILE A 1 80 ? -21.821 -2.875 21.883 1.00 92.25 80 ILE A N 1
ATOM 640 C CA . ILE A 1 80 ? -21.004 -4.004 21.415 1.00 92.25 80 ILE A CA 1
ATOM 641 C C . ILE A 1 80 ? -19.520 -3.658 21.529 1.00 92.25 80 ILE A C 1
ATOM 643 O O . ILE A 1 80 ? -19.154 -2.495 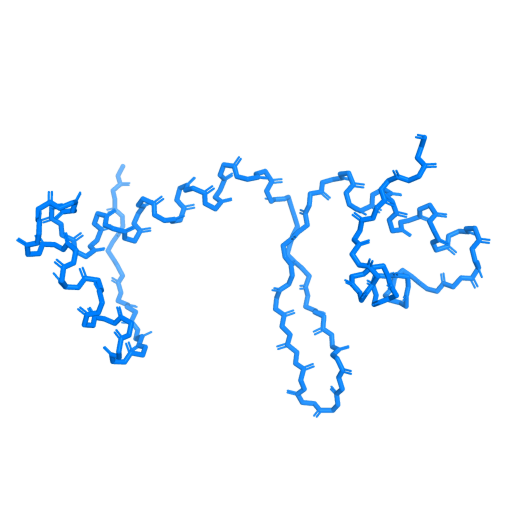21.728 1.00 92.25 80 ILE A O 1
ATOM 647 N N . SER A 1 81 ? -18.654 -4.660 21.394 1.00 87.81 81 SER A N 1
ATOM 648 C CA . SER A 1 81 ? -17.213 -4.421 21.367 1.00 87.81 81 SER A CA 1
ATOM 649 C C . SER A 1 81 ? -16.797 -3.625 20.124 1.00 87.81 81 SER A C 1
ATOM 651 O O . SER A 1 81 ? -17.472 -3.619 19.090 1.00 87.81 81 SER A O 1
ATOM 653 N N . ARG A 1 82 ? -15.650 -2.947 20.215 1.00 84.31 82 ARG A N 1
ATOM 654 C CA . ARG A 1 82 ? -15.077 -2.204 19.086 1.00 84.31 82 ARG A CA 1
ATOM 655 C C . ARG A 1 82 ? -14.769 -3.118 17.893 1.00 84.31 82 ARG A C 1
ATOM 657 O O . ARG A 1 82 ? -14.990 -2.709 16.756 1.00 84.31 82 ARG A O 1
ATOM 664 N N . ASP A 1 83 ? -14.321 -4.344 18.155 1.00 81.06 83 ASP A N 1
ATOM 665 C CA . ASP A 1 83 ? -14.001 -5.330 17.118 1.00 81.06 83 ASP A CA 1
ATOM 666 C C . ASP A 1 83 ? -15.264 -5.800 16.385 1.00 81.06 83 ASP A C 1
ATOM 668 O O . ASP A 1 83 ? -15.300 -5.807 15.154 1.00 81.06 83 ASP A O 1
ATOM 672 N N . GLU A 1 84 ? -16.341 -6.098 17.119 1.00 82.56 84 GLU A N 1
ATOM 673 C CA . GLU A 1 84 ? -17.641 -6.431 16.522 1.00 82.56 84 GLU A CA 1
ATOM 674 C C . GLU A 1 84 ? -18.198 -5.258 15.703 1.00 82.56 84 GLU A C 1
ATOM 676 O O . GLU A 1 84 ? -18.672 -5.447 14.581 1.00 82.56 84 GLU A O 1
ATOM 681 N N . ALA A 1 85 ? -18.100 -4.028 16.218 1.00 87.75 85 ALA A N 1
ATOM 682 C CA . ALA A 1 85 ? -18.507 -2.826 15.495 1.00 87.75 85 ALA A CA 1
ATOM 683 C C . ALA A 1 85 ? -17.723 -2.639 14.187 1.00 87.75 85 ALA A C 1
ATOM 685 O O . ALA A 1 85 ? -18.325 -2.358 13.148 1.00 87.75 85 ALA A O 1
ATOM 686 N N . ALA A 1 86 ? -16.402 -2.837 14.218 1.00 82.06 86 ALA A N 1
ATOM 687 C CA . ALA A 1 86 ? -15.555 -2.771 13.033 1.00 82.06 86 ALA A CA 1
ATOM 688 C C . ALA A 1 86 ? -15.960 -3.831 11.996 1.00 82.06 86 ALA A C 1
ATOM 690 O O . ALA A 1 86 ? -16.111 -3.507 10.820 1.00 82.06 86 ALA A O 1
ATOM 691 N N . GLN A 1 87 ? -16.213 -5.076 12.414 1.00 80.38 87 GLN A N 1
ATOM 692 C CA . GLN A 1 87 ? -16.635 -6.146 11.500 1.00 80.38 87 GLN A CA 1
ATOM 693 C C . GLN A 1 87 ? -17.960 -5.815 10.808 1.00 80.38 87 GLN A C 1
ATOM 695 O O . GLN A 1 87 ? -18.100 -6.019 9.600 1.00 80.38 87 GLN A O 1
ATOM 700 N N . VAL A 1 88 ? -18.929 -5.286 11.559 1.00 83.62 88 VAL A N 1
ATOM 701 C CA . VAL A 1 88 ? -20.238 -4.901 11.019 1.00 83.62 88 VAL A CA 1
ATOM 702 C C . VAL A 1 88 ? -20.102 -3.752 10.024 1.00 83.62 88 VAL A C 1
ATOM 704 O O . VAL A 1 88 ? -20.601 -3.854 8.903 1.00 83.62 88 VAL A O 1
ATOM 707 N N . LEU A 1 89 ? -19.412 -2.675 10.402 1.00 81.81 89 LEU A N 1
ATOM 708 C CA . LEU A 1 89 ? -19.305 -1.477 9.570 1.00 81.81 89 LEU A CA 1
ATOM 709 C C . LEU A 1 89 ? -18.475 -1.706 8.308 1.00 81.81 89 LEU A C 1
ATOM 711 O O . LEU A 1 89 ? -18.854 -1.215 7.248 1.00 81.81 89 LEU A O 1
ATOM 715 N N . VAL A 1 90 ? -17.391 -2.485 8.377 1.00 78.31 90 VAL A N 1
ATOM 716 C CA . VAL A 1 90 ? -16.610 -2.811 7.174 1.00 78.31 90 VAL A CA 1
ATOM 717 C C . VAL A 1 90 ? -17.457 -3.632 6.195 1.00 78.31 90 VAL A C 1
ATOM 719 O O . VAL A 1 90 ? -17.473 -3.315 5.008 1.00 78.31 90 VAL A O 1
ATOM 722 N N . ARG A 1 91 ? -18.246 -4.609 6.672 1.00 76.38 91 ARG A N 1
ATOM 723 C CA . ARG A 1 91 ? -19.172 -5.384 5.817 1.00 76.38 91 ARG A CA 1
ATOM 724 C C . ARG A 1 91 ? -20.277 -4.529 5.193 1.00 76.38 91 ARG A C 1
ATOM 726 O O . ARG 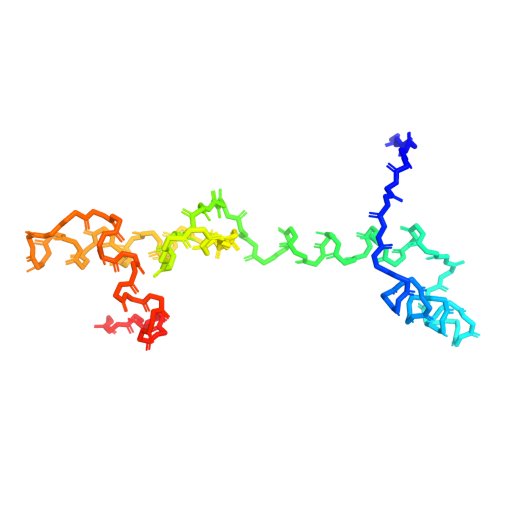A 1 91 ? -20.736 -4.836 4.098 1.00 76.38 91 ARG A O 1
ATOM 733 N N . GLN A 1 92 ? -20.715 -3.476 5.877 1.00 78.75 92 GLN A N 1
ATOM 734 C CA . GLN A 1 92 ? -21.742 -2.553 5.378 1.00 78.75 92 GLN A CA 1
ATOM 735 C C . GLN A 1 92 ? -21.174 -1.443 4.474 1.00 78.75 92 GLN A C 1
ATOM 737 O O . GLN A 1 92 ? -21.945 -0.720 3.835 1.00 78.75 92 GLN A O 1
ATOM 742 N N . GLY A 1 93 ? -19.844 -1.329 4.397 1.00 67.06 93 GLY A N 1
ATOM 743 C CA . GLY A 1 93 ? -19.147 -0.137 3.929 1.00 67.06 93 GLY A CA 1
ATOM 744 C C . GLY A 1 93 ? -19.278 0.973 4.971 1.00 67.06 93 GLY A C 1
ATOM 745 O O . GLY A 1 93 ? -20.392 1.361 5.319 1.00 67.06 93 GLY A O 1
ATOM 746 N N . ILE A 1 94 ? -18.154 1.485 5.481 1.00 65.31 94 ILE A N 1
ATOM 747 C CA . ILE A 1 94 ? -18.153 2.551 6.493 1.00 65.31 94 ILE A CA 1
ATOM 748 C C . ILE A 1 94 ? -18.873 3.769 5.897 1.00 65.31 94 ILE A C 1
ATOM 750 O O . ILE A 1 94 ? -18.350 4.440 5.009 1.00 65.31 94 ILE A O 1
ATOM 754 N N . LYS A 1 95 ? -20.106 4.019 6.345 1.00 62.00 95 LYS A N 1
ATOM 755 C CA . LYS A 1 95 ? -20.911 5.177 5.955 1.00 62.00 95 LYS A CA 1
ATOM 756 C C . LYS A 1 95 ? -21.090 6.061 7.171 1.00 62.00 95 LYS A C 1
ATOM 758 O O . LYS A 1 95 ? -21.623 5.621 8.189 1.00 62.00 95 LYS A O 1
ATOM 763 N N . ASP A 1 96 ? -20.633 7.296 7.043 1.00 50.81 96 ASP A N 1
ATOM 764 C CA . ASP A 1 96 ? -20.904 8.336 8.018 1.00 50.81 96 ASP A CA 1
ATOM 765 C C . ASP A 1 96 ? -22.360 8.784 7.824 1.00 50.81 96 ASP A C 1
ATOM 767 O O . ASP A 1 96 ? -22.693 9.404 6.817 1.00 50.81 96 ASP A O 1
ATOM 771 N N . ASN A 1 97 ? -23.251 8.391 8.737 1.00 50.12 97 ASN A N 1
ATOM 772 C CA . ASN A 1 97 ? -24.637 8.874 8.771 1.00 50.12 97 ASN A CA 1
ATOM 773 C C . ASN A 1 97 ? -24.742 10.105 9.692 1.00 50.12 97 ASN A C 1
ATOM 775 O O . ASN A 1 97 ? -25.661 10.179 10.512 1.00 50.12 97 ASN A O 1
ATOM 779 N N . SER A 1 98 ? -23.761 11.008 9.601 1.00 43.72 98 SER A N 1
ATOM 780 C CA . SER A 1 98 ? -23.784 12.317 10.263 1.00 43.72 98 SER A CA 1
ATOM 781 C C . SER A 1 98 ? -24.694 13.292 9.524 1.00 43.72 98 SER A C 1
ATOM 783 O O . SER A 1 98 ? -24.571 13.382 8.281 1.00 43.72 98 SER A O 1
#

Sequence (98 aa):
MKERFSVSMDKQLTEWLDKLVDEKIFSSRSHALEFCVKQISKIGIKNVVLMHWGEGEAEPVFMQDSDIKVIDSFAKAKNISRDEAAQVLVRQGIKDNS

Radius of gyration: 18.19 Å; chains: 1; bounding box: 44×32×44 Å